Protein AF-A0A530GSD8-F1 (afdb_monomer)

Secondary structure (DSSP, 8-state):
--PPPGGGT---------TTSPP----EEEEE--TTSPTT-EEEEESSSSHHHHHH-TTSHHHHHHHHHHH-STT-SS---EEEEEE--SSPPPP-------TTS-HHHHHT-EEEEEEEETTEEEEEEEEE-TT-SSHHHHHHHHHHHHHSSPPPPPP-------

Solvent-accessible surface area (backbone atoms only — not comparable to full-atom values): 10818 Å² total; per-residue (Å²): 137,88,81,76,61,63,74,82,79,49,80,83,74,79,82,68,74,72,94,79,60,82,74,83,82,76,64,55,74,46,76,36,78,55,77,86,45,52,76,96,43,75,46,78,36,62,69,71,90,44,61,51,25,72,72,69,33,76,90,28,69,66,25,52,51,48,58,55,51,44,60,48,61,89,90,56,95,69,60,46,62,44,45,32,42,30,36,50,76,90,60,93,78,74,92,82,85,83,83,78,89,64,82,91,50,54,72,70,60,49,26,70,44,64,44,71,50,76,47,76,55,95,89,38,63,28,49,16,80,71,46,71,24,68,83,39,88,42,73,68,47,33,52,50,50,53,53,50,42,35,57,71,48,70,65,79,77,90,80,83,90,83,79,84,80,134

Sequence (166 aa):
MTTIPASQLVNVIPNVLNAGGNALVMNGLVLTQNTRVPIGQVLSFPNDGVSVSNFFGPSSEEAEIAAVYFNGFNNSTQKPATILFAQYASASVAAYLQGGKADQLSLAQLQALSGTLSVNVDGYVRTANAIDLSSASSFSAAAALIQTDLNSAPPQAAAVTGAIAP

Mean predicted aligned error: 12.01 Å

Foldseek 3Di:
DDDDPCCVVDDPPPPPPPPPDDPPQDAAEDEDQDVLAPAPDKDKDFLPLPPQCVSQNCPDPSSVVSVVQQVPDPPDPDGHGMYIYHYDDPDDDAFDDDDDDPVVDDLVRLQPDWAKDWDQTPNFIFIQGIQGNVPPPDPVSSVVSVVCSSPVDGGDDDDDDDDDDD

Structure (mmCIF, N/CA/C/O backbone):
data_AF-A0A530GSD8-F1
#
_entry.id   AF-A0A530GSD8-F1
#
loop_
_atom_site.group_PDB
_atom_site.id
_atom_site.type_symbol
_atom_site.label_atom_id
_atom_site.label_alt_id
_atom_site.label_comp_id
_atom_site.label_asym_id
_atom_site.label_entity_id
_atom_site.label_seq_id
_atom_site.pdbx_PDB_ins_code
_atom_site.Cartn_x
_atom_site.Cartn_y
_atom_site.Cartn_z
_atom_site.occupancy
_atom_site.B_iso_or_equiv
_atom_site.auth_seq_id
_atom_site.auth_comp_id
_atom_site.auth_asym_id
_atom_site.auth_atom_id
_atom_site.pdbx_PDB_model_num
ATOM 1 N N . MET A 1 1 ? 47.224 20.261 -48.266 1.00 49.81 1 MET A N 1
ATOM 2 C CA . MET A 1 1 ? 46.703 18.922 -47.924 1.00 49.81 1 MET A CA 1
ATOM 3 C C . MET A 1 1 ? 45.206 18.943 -48.148 1.00 49.81 1 MET A C 1
ATOM 5 O O . MET A 1 1 ? 44.518 19.690 -47.468 1.00 49.81 1 MET A O 1
ATOM 9 N N . THR A 1 2 ? 44.721 18.228 -49.157 1.00 56.38 2 THR A N 1
ATOM 10 C CA . THR A 1 2 ? 43.290 18.083 -49.440 1.00 56.38 2 THR A CA 1
ATOM 11 C C . THR A 1 2 ? 42.708 17.055 -48.476 1.00 56.38 2 THR A C 1
ATOM 13 O O . THR A 1 2 ? 43.067 15.882 -48.519 1.00 56.38 2 THR A O 1
ATOM 16 N N . THR A 1 3 ? 41.858 17.499 -47.555 1.00 59.84 3 THR A N 1
ATOM 17 C CA . THR A 1 3 ? 41.176 16.610 -46.610 1.00 59.84 3 THR A CA 1
ATOM 18 C C . THR A 1 3 ? 40.132 15.794 -47.363 1.00 59.84 3 THR A C 1
ATOM 20 O O . THR A 1 3 ? 39.206 16.358 -47.943 1.00 59.84 3 THR A O 1
ATOM 23 N N . ILE A 1 4 ? 40.282 14.469 -47.363 1.00 75.06 4 ILE A N 1
ATOM 24 C CA . ILE A 1 4 ? 39.253 13.551 -47.856 1.00 75.06 4 ILE A CA 1
ATOM 25 C C . ILE A 1 4 ? 38.132 13.510 -46.804 1.00 75.06 4 ILE A C 1
ATOM 27 O O . ILE A 1 4 ? 38.423 13.233 -45.636 1.00 75.06 4 ILE A O 1
ATOM 31 N N . PRO A 1 5 ? 36.866 13.795 -47.163 1.00 75.19 5 PRO A N 1
ATOM 32 C CA . PRO A 1 5 ? 35.748 13.692 -46.231 1.00 75.19 5 PRO A CA 1
ATOM 33 C C . PRO A 1 5 ? 35.634 12.269 -45.670 1.00 75.19 5 PRO A C 1
ATOM 35 O O . PRO A 1 5 ? 35.620 11.303 -46.430 1.00 75.19 5 PRO A O 1
ATOM 38 N N . ALA A 1 6 ? 35.510 12.123 -44.347 1.00 68.75 6 ALA A N 1
ATOM 39 C CA . ALA A 1 6 ? 35.431 10.816 -43.680 1.00 68.75 6 ALA A CA 1
ATOM 40 C C . ALA A 1 6 ? 34.267 9.933 -44.182 1.00 68.75 6 ALA A C 1
ATOM 42 O O . ALA A 1 6 ? 34.364 8.708 -44.152 1.00 68.75 6 ALA A O 1
ATOM 43 N N . SER A 1 7 ? 33.210 10.545 -44.726 1.00 70.44 7 SER A N 1
ATOM 44 C CA . SER A 1 7 ? 32.087 9.859 -45.377 1.00 70.44 7 SER A CA 1
ATOM 45 C C . SER A 1 7 ? 32.467 9.086 -46.648 1.00 70.44 7 SER A C 1
ATOM 47 O O . SER A 1 7 ? 31.683 8.263 -47.105 1.00 70.44 7 SER A O 1
ATOM 49 N N . GLN A 1 8 ? 33.648 9.337 -47.229 1.00 71.56 8 GLN A N 1
ATOM 50 C CA . GLN A 1 8 ? 34.194 8.559 -48.349 1.00 71.56 8 GLN A CA 1
ATOM 51 C C . GLN A 1 8 ? 35.002 7.333 -47.894 1.00 71.56 8 GLN A C 1
ATOM 53 O O . GLN A 1 8 ? 35.290 6.466 -48.713 1.00 71.56 8 GLN A O 1
ATOM 58 N N . LEU A 1 9 ? 35.377 7.256 -46.612 1.00 69.19 9 LEU A N 1
ATOM 59 C CA . LEU A 1 9 ? 36.201 6.176 -46.054 1.00 69.19 9 LEU A CA 1
ATOM 60 C C . LEU A 1 9 ? 35.395 5.216 -45.176 1.00 69.19 9 LEU A C 1
ATOM 62 O O . LEU A 1 9 ? 35.718 4.034 -45.101 1.00 69.19 9 LEU A O 1
ATOM 66 N N . VAL A 1 10 ? 34.350 5.714 -44.514 1.00 60.66 10 VAL A N 1
ATOM 67 C CA . VAL A 1 10 ? 33.511 4.924 -43.614 1.00 60.66 10 VAL A CA 1
ATOM 68 C C . VAL A 1 10 ? 32.050 5.241 -43.898 1.00 60.66 10 VAL A C 1
ATOM 70 O O . VAL A 1 10 ? 31.583 6.352 -43.651 1.00 60.66 10 VAL A O 1
ATOM 73 N N . ASN A 1 11 ? 31.317 4.243 -44.390 1.00 68.69 11 ASN A N 1
ATOM 74 C CA . ASN A 1 11 ? 29.864 4.289 -44.453 1.00 68.69 11 ASN A CA 1
ATOM 75 C C . ASN A 1 11 ? 29.308 3.589 -43.209 1.00 68.69 11 ASN A C 1
ATOM 77 O O . ASN A 1 11 ? 29.277 2.359 -43.144 1.00 68.69 11 ASN A O 1
ATOM 81 N N . VAL A 1 12 ? 28.891 4.363 -42.207 1.00 66.00 12 VAL A N 1
ATOM 82 C CA . VAL A 1 12 ? 28.065 3.821 -41.126 1.00 66.00 12 VAL A CA 1
ATOM 83 C C . VAL A 1 12 ? 26.684 3.605 -41.727 1.00 66.00 12 VAL A C 1
ATOM 85 O O . VAL A 1 12 ? 25.943 4.562 -41.915 1.00 66.00 12 VAL A O 1
ATOM 88 N N . ILE A 1 13 ? 26.348 2.361 -42.062 1.00 64.06 13 ILE A N 1
ATOM 89 C CA . ILE A 1 13 ? 24.957 1.971 -42.289 1.00 64.06 13 ILE A CA 1
ATOM 90 C C . ILE A 1 13 ? 24.380 1.779 -40.887 1.00 64.06 13 ILE 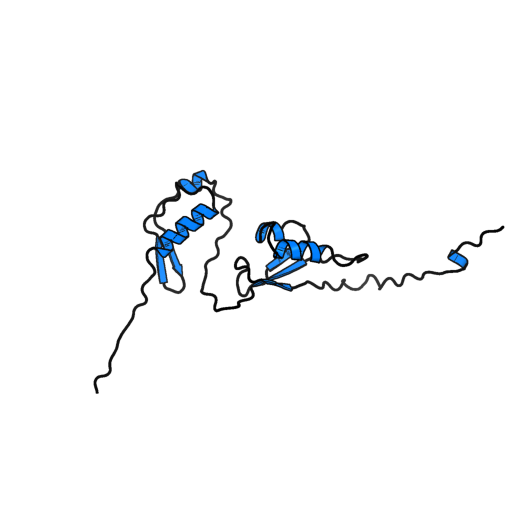A C 1
ATOM 92 O O . ILE A 1 13 ? 24.697 0.766 -40.256 1.00 64.06 13 ILE A O 1
ATOM 96 N N . PRO A 1 14 ? 23.607 2.732 -40.332 1.00 62.66 14 PRO A N 1
ATOM 97 C CA . PRO A 1 14 ? 22.943 2.480 -39.072 1.00 62.66 14 PRO A CA 1
ATOM 98 C C . PRO A 1 14 ? 21.988 1.318 -39.322 1.00 62.66 14 PRO A C 1
ATOM 100 O O . PRO A 1 14 ? 21.038 1.429 -40.095 1.00 62.66 14 PRO A O 1
ATOM 103 N N . ASN A 1 15 ? 22.265 0.183 -38.689 1.00 48.44 15 ASN A N 1
ATOM 104 C CA . ASN A 1 15 ? 21.314 -0.908 -38.623 1.00 48.44 15 ASN A CA 1
ATOM 105 C C . ASN A 1 15 ? 20.213 -0.460 -37.652 1.00 48.44 15 ASN A C 1
ATOM 107 O O . ASN A 1 15 ? 20.190 -0.848 -36.487 1.00 48.44 15 ASN A O 1
ATOM 111 N N . VAL A 1 16 ? 19.355 0.463 -38.092 1.00 57.94 16 VAL A N 1
ATOM 112 C CA . VAL A 1 16 ? 18.093 0.701 -37.408 1.00 57.94 16 VAL A CA 1
ATOM 113 C C . VAL A 1 16 ? 17.257 -0.53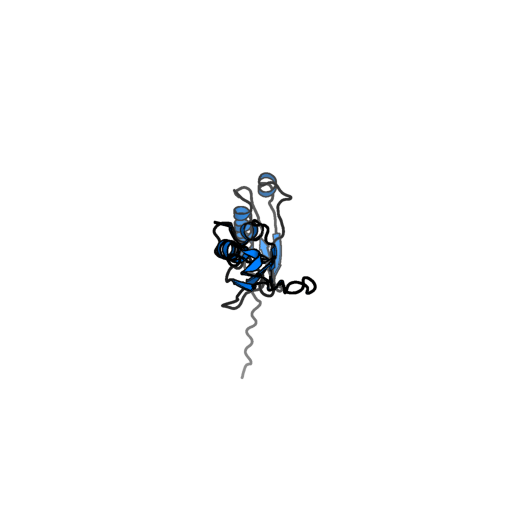6 -37.685 1.00 57.94 16 VAL A C 1
ATOM 115 O O . VAL A 1 16 ? 16.886 -0.816 -38.824 1.00 57.94 16 VAL A O 1
ATOM 118 N N . LEU A 1 17 ? 17.013 -1.327 -36.642 1.00 54.91 17 LEU A N 1
ATOM 119 C CA . LEU A 1 17 ? 15.943 -2.313 -36.677 1.00 54.91 17 LEU A CA 1
ATOM 120 C C . LEU A 1 17 ? 14.698 -1.592 -37.208 1.00 54.91 17 LEU A C 1
ATOM 122 O O . LEU A 1 17 ? 14.372 -0.502 -36.735 1.00 54.91 17 LEU A O 1
ATOM 126 N N . ASN A 1 18 ? 14.072 -2.163 -38.237 1.00 50.94 18 ASN A N 1
ATOM 127 C CA . ASN A 1 18 ? 12.887 -1.613 -38.882 1.00 50.94 18 ASN A CA 1
ATOM 128 C C . ASN A 1 18 ? 11.907 -1.064 -37.828 1.00 50.94 18 ASN A C 1
ATOM 130 O O . ASN A 1 18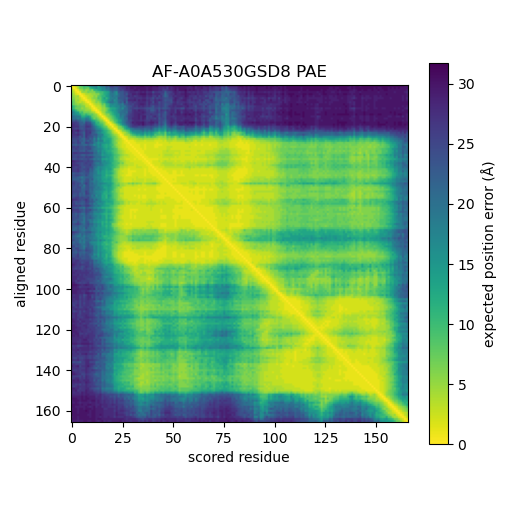 ? 11.480 -1.809 -36.944 1.00 50.94 18 ASN A O 1
ATOM 134 N N . ALA A 1 19 ? 11.536 0.215 -37.933 1.00 52.75 19 ALA A N 1
ATOM 135 C CA . ALA A 1 19 ? 10.619 0.924 -37.032 1.00 52.75 19 ALA A CA 1
ATOM 136 C C . ALA A 1 19 ? 9.148 0.462 -37.174 1.00 52.75 19 ALA A C 1
ATOM 138 O O . ALA A 1 19 ? 8.221 1.261 -37.084 1.00 52.75 19 ALA A O 1
ATOM 139 N N . GLY A 1 20 ? 8.932 -0.824 -37.459 1.00 48.75 20 GLY A N 1
ATOM 140 C CA . GLY A 1 20 ? 7.637 -1.428 -37.768 1.00 48.75 20 GLY A CA 1
ATOM 141 C C . GLY A 1 20 ? 7.299 -2.657 -36.925 1.00 48.75 20 GLY A C 1
ATOM 142 O O . GLY A 1 20 ? 6.348 -3.362 -37.243 1.00 48.75 20 GLY A O 1
ATOM 143 N N . GLY A 1 21 ? 8.063 -2.940 -35.869 1.00 52.81 21 GLY A N 1
ATOM 144 C CA . GLY A 1 21 ? 7.625 -3.836 -34.799 1.00 52.81 21 GLY A CA 1
ATOM 145 C C . GLY A 1 21 ? 7.178 -2.996 -33.612 1.00 52.81 21 GLY A C 1
ATOM 146 O O . GLY A 1 21 ? 7.894 -2.067 -33.239 1.00 52.81 21 GLY A O 1
ATOM 147 N N . ASN A 1 22 ? 6.028 -3.306 -33.002 1.00 54.56 22 ASN A N 1
ATOM 148 C CA . ASN A 1 22 ? 5.756 -2.818 -31.649 1.00 54.56 22 ASN A CA 1
ATOM 149 C C . ASN A 1 22 ? 6.988 -3.148 -30.808 1.00 54.56 22 ASN A C 1
ATOM 151 O O . ASN A 1 22 ? 7.378 -4.317 -30.744 1.00 54.56 22 ASN A O 1
ATOM 155 N N . ALA A 1 23 ? 7.630 -2.128 -30.236 1.00 56.12 23 ALA A N 1
ATOM 156 C CA . ALA A 1 23 ? 8.763 -2.350 -29.355 1.00 56.12 23 ALA A CA 1
ATOM 157 C C . ALA A 1 23 ? 8.333 -3.379 -28.307 1.00 56.12 23 ALA A C 1
ATOM 159 O O . ALA A 1 23 ? 7.256 -3.250 -27.720 1.00 56.12 23 ALA A O 1
ATOM 160 N N . LEU A 1 24 ? 9.122 -4.440 -28.144 1.00 61.50 24 LEU A N 1
ATOM 161 C CA . LEU A 1 24 ? 8.825 -5.460 -27.153 1.00 61.50 24 LEU A CA 1
ATOM 162 C C . LEU A 1 24 ? 8.850 -4.786 -25.779 1.00 61.50 24 LEU A C 1
ATOM 164 O O . LEU A 1 24 ? 9.917 -4.452 -25.267 1.00 61.50 24 LEU A O 1
ATOM 168 N N . VAL A 1 25 ? 7.671 -4.553 -25.202 1.00 66.81 25 VAL A N 1
ATOM 169 C CA . VAL A 1 25 ? 7.549 -3.981 -23.863 1.00 66.81 25 VAL A CA 1
ATOM 170 C C . VAL A 1 25 ? 7.825 -5.099 -22.870 1.00 66.81 25 VAL A C 1
ATOM 172 O O . VAL A 1 25 ? 6.950 -5.898 -22.540 1.00 66.81 25 VAL A O 1
ATOM 175 N N . MET A 1 26 ? 9.075 -5.186 -22.431 1.00 71.31 26 MET A N 1
ATOM 176 C CA . MET A 1 26 ? 9.478 -6.100 -21.373 1.00 71.31 26 MET A CA 1
ATOM 177 C C . MET A 1 26 ? 9.329 -5.384 -20.031 1.00 71.31 26 MET A C 1
ATOM 179 O O . MET A 1 26 ? 10.151 -4.544 -19.673 1.00 71.31 26 MET A O 1
ATOM 183 N N . ASN A 1 27 ? 8.255 -5.705 -19.310 1.00 85.81 27 ASN A N 1
ATOM 184 C CA . ASN A 1 27 ? 8.013 -5.175 -17.973 1.00 85.81 27 ASN A CA 1
ATOM 185 C C . ASN A 1 27 ? 8.646 -6.089 -16.919 1.00 85.81 27 ASN A C 1
ATOM 187 O O . ASN A 1 27 ? 8.413 -7.297 -16.911 1.00 85.81 27 ASN A O 1
ATOM 191 N N . GLY A 1 28 ? 9.422 -5.505 -16.012 1.00 90.88 28 GLY A N 1
ATOM 192 C CA . GLY A 1 28 ? 9.919 -6.166 -14.816 1.00 90.88 28 GLY A CA 1
ATOM 193 C C . GLY A 1 28 ? 8.792 -6.383 -13.812 1.00 90.88 28 GLY A C 1
ATOM 194 O O . GLY A 1 28 ? 8.012 -5.468 -13.544 1.00 90.88 28 GLY A O 1
ATOM 195 N N . LEU A 1 29 ? 8.733 -7.592 -13.256 1.00 94.75 29 LEU A N 1
ATOM 196 C CA . LEU A 1 29 ? 7.915 -7.932 -12.097 1.00 94.75 29 LEU A CA 1
ATOM 197 C C . LEU A 1 29 ? 8.826 -8.096 -10.885 1.00 94.75 29 LEU A C 1
ATOM 199 O O . LEU A 1 29 ? 9.706 -8.956 -10.879 1.00 94.75 29 LEU A O 1
ATOM 203 N N . VAL A 1 30 ? 8.591 -7.284 -9.863 1.00 96.31 30 VAL A N 1
ATOM 204 C CA . VAL A 1 30 ? 9.301 -7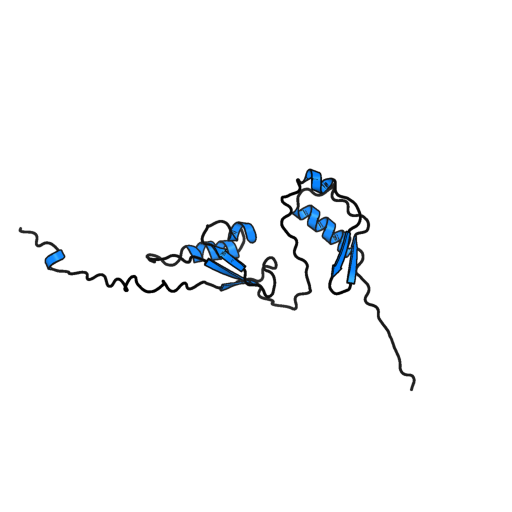.333 -8.589 1.00 96.31 30 VAL A CA 1
ATOM 205 C C . VAL A 1 30 ? 8.422 -8.038 -7.565 1.00 96.31 30 VAL A C 1
ATOM 207 O O . VAL A 1 30 ? 7.263 -7.676 -7.350 1.00 96.31 30 VAL A O 1
ATOM 210 N N . LEU A 1 31 ? 8.988 -9.056 -6.925 1.00 96.00 31 LEU A N 1
ATOM 211 C CA . LEU A 1 31 ? 8.375 -9.716 -5.782 1.00 96.00 31 LEU A CA 1
ATOM 212 C C . LEU A 1 31 ? 8.815 -8.994 -4.510 1.00 96.00 31 LEU A C 1
ATOM 214 O O . LEU A 1 31 ? 10.009 -8.902 -4.244 1.00 96.00 31 LEU A O 1
ATOM 218 N N . THR A 1 32 ? 7.858 -8.488 -3.736 1.00 95.25 32 THR A N 1
ATOM 219 C CA . THR A 1 32 ? 8.128 -7.762 -2.488 1.00 95.25 32 THR A CA 1
ATOM 220 C C . THR A 1 32 ? 7.468 -8.434 -1.288 1.00 95.25 32 THR A C 1
ATOM 222 O O . THR A 1 32 ? 6.386 -9.002 -1.394 1.00 95.25 32 THR A O 1
ATOM 225 N N . GLN A 1 33 ? 8.098 -8.345 -0.117 1.00 92.62 33 GLN A N 1
ATOM 226 C CA . GLN A 1 33 ? 7.491 -8.743 1.158 1.00 92.62 33 GLN A CA 1
ATOM 227 C C . GLN A 1 33 ? 6.616 -7.634 1.775 1.00 92.62 33 GLN A C 1
ATOM 229 O O . GLN A 1 33 ? 6.013 -7.833 2.829 1.00 92.62 33 GLN A O 1
ATOM 234 N N . ASN A 1 34 ? 6.521 -6.467 1.133 1.00 90.94 34 ASN A N 1
ATOM 235 C CA . ASN A 1 34 ? 5.728 -5.342 1.604 1.00 90.94 34 ASN A CA 1
ATOM 236 C C . ASN A 1 34 ? 4.227 -5.647 1.521 1.00 90.94 34 ASN A C 1
ATOM 238 O O . ASN A 1 34 ? 3.655 -5.808 0.442 1.00 90.94 34 ASN A O 1
ATOM 242 N N . THR A 1 35 ? 3.576 -5.676 2.684 1.00 88.44 35 THR A N 1
ATOM 243 C CA . THR A 1 35 ? 2.155 -6.019 2.843 1.00 88.44 35 THR A CA 1
ATOM 244 C C . THR A 1 35 ? 1.193 -4.949 2.332 1.00 88.44 35 THR A C 1
ATOM 246 O O . THR A 1 35 ? -0.016 -5.169 2.327 1.00 88.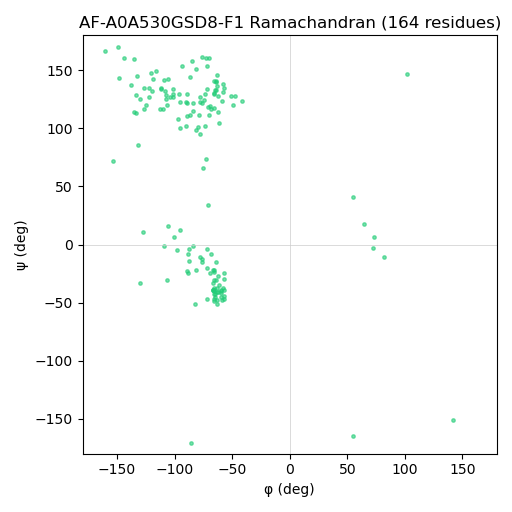44 35 THR A O 1
ATOM 249 N N . ARG A 1 36 ? 1.694 -3.790 1.877 1.00 88.38 36 ARG A N 1
ATOM 250 C CA . ARG A 1 36 ? 0.876 -2.812 1.144 1.00 88.38 36 ARG A CA 1
ATOM 251 C C . ARG A 1 36 ? 0.415 -3.352 -0.203 1.00 88.38 36 ARG A C 1
ATOM 253 O O . ARG A 1 36 ? -0.656 -2.958 -0.662 1.00 88.38 36 ARG A O 1
ATOM 260 N N . VAL A 1 37 ? 1.208 -4.226 -0.831 1.00 92.62 37 VAL A N 1
ATOM 261 C CA . VAL A 1 37 ? 0.797 -4.933 -2.046 1.00 92.62 37 VAL A CA 1
ATOM 262 C C . VAL A 1 37 ? -0.177 -6.040 -1.643 1.00 92.62 37 VAL A C 1
ATOM 264 O O . VAL A 1 37 ? 0.202 -6.893 -0.844 1.00 92.62 37 VAL A O 1
ATOM 267 N N . PRO A 1 38 ? -1.412 -6.050 -2.168 1.00 89.88 38 PRO A N 1
ATOM 268 C CA . PRO A 1 38 ? -2.387 -7.089 -1.860 1.00 89.88 38 PRO A CA 1
ATOM 269 C C . PRO A 1 38 ? -1.911 -8.464 -2.346 1.00 89.88 38 PRO A C 1
ATOM 271 O O . PRO A 1 38 ? -1.438 -8.596 -3.481 1.00 89.88 38 PRO A O 1
ATOM 274 N N . ILE A 1 39 ? -2.079 -9.504 -1.526 1.00 91.31 39 ILE A N 1
ATOM 275 C CA . ILE A 1 39 ? -1.746 -10.869 -1.943 1.00 91.31 39 ILE A CA 1
ATOM 276 C C . ILE A 1 39 ? -2.644 -11.300 -3.110 1.00 91.31 39 ILE A C 1
ATOM 278 O O . ILE A 1 39 ? -3.834 -10.987 -3.155 1.00 91.31 39 ILE A O 1
ATOM 282 N N . GLY A 1 40 ? -2.071 -12.013 -4.081 1.00 89.38 40 GLY A N 1
ATOM 283 C CA . GLY A 1 40 ? -2.809 -12.476 -5.262 1.00 89.38 40 GLY A CA 1
ATOM 284 C C . GLY A 1 40 ? -3.145 -11.380 -6.281 1.00 89.38 40 GLY A C 1
ATOM 285 O O . GLY A 1 40 ? -3.831 -11.664 -7.260 1.00 89.38 40 GLY A O 1
ATOM 286 N N . GLN A 1 41 ? -2.650 -10.152 -6.093 1.00 91.31 41 GLN A N 1
ATOM 287 C CA . GLN A 1 41 ? -2.739 -9.083 -7.085 1.00 91.31 41 GLN A CA 1
ATOM 288 C C . GLN A 1 41 ? -1.354 -8.660 -7.570 1.00 91.31 41 GLN A C 1
ATOM 290 O O . GLN A 1 41 ? -0.366 -8.706 -6.837 1.00 91.31 41 GLN A O 1
ATOM 295 N N . VAL A 1 42 ? -1.302 -8.224 -8.828 1.00 96.00 42 VAL A N 1
ATOM 296 C CA . VAL A 1 42 ? -0.127 -7.585 -9.419 1.00 96.00 42 VAL A CA 1
ATOM 297 C C . VAL A 1 42 ? -0.464 -6.118 -9.633 1.00 96.00 42 VAL A C 1
ATOM 299 O O . VAL A 1 42 ? -1.373 -5.789 -10.395 1.00 96.00 42 VAL A O 1
ATOM 302 N N . LEU A 1 43 ? 0.258 -5.236 -8.950 1.00 96.12 43 LEU A N 1
ATOM 303 C CA . LEU A 1 43 ? 0.133 -3.794 -9.118 1.00 96.12 43 LEU A CA 1
ATOM 304 C C . LEU A 1 43 ? 1.040 -3.322 -10.248 1.00 96.12 43 LEU A C 1
ATOM 306 O O . LEU A 1 43 ? 2.142 -3.834 -10.422 1.00 96.12 43 LEU A O 1
ATOM 310 N N . SER A 1 44 ? 0.578 -2.328 -10.998 1.00 96.62 44 SER A N 1
ATOM 311 C CA . SER A 1 44 ? 1.285 -1.764 -12.145 1.00 96.62 44 SER A CA 1
ATOM 312 C C . SER A 1 44 ? 1.500 -0.276 -11.933 1.00 96.62 44 SER A C 1
ATOM 314 O O . SER A 1 44 ? 0.538 0.453 -11.695 1.00 96.62 44 SER A O 1
ATOM 316 N N . PHE A 1 45 ? 2.744 0.177 -12.064 1.00 96.88 45 PHE A N 1
ATOM 317 C CA . PHE A 1 45 ? 3.110 1.577 -11.879 1.00 96.88 45 PHE A CA 1
ATOM 318 C C . PHE A 1 45 ? 3.784 2.140 -13.133 1.00 96.88 45 PHE A C 1
ATOM 320 O O . PHE A 1 45 ? 4.659 1.477 -13.700 1.00 96.88 45 PHE A O 1
ATOM 327 N N . PRO A 1 46 ? 3.397 3.349 -13.577 1.00 95.94 46 PRO A N 1
ATOM 328 C CA . PRO A 1 46 ? 4.006 3.995 -14.731 1.00 95.94 46 PRO A CA 1
ATOM 329 C C . PRO A 1 46 ? 5.385 4.577 -14.396 1.00 95.94 46 PRO A C 1
ATOM 331 O O . PRO A 1 46 ? 5.705 4.846 -13.238 1.00 95.94 46 PRO A O 1
ATOM 334 N N . ASN A 1 47 ? 6.181 4.830 -15.435 1.00 93.06 47 ASN A N 1
ATOM 335 C CA . ASN A 1 47 ? 7.425 5.596 -15.342 1.00 93.06 47 ASN A CA 1
ATOM 336 C C . ASN A 1 47 ? 7.149 7.108 -15.208 1.00 93.06 47 ASN A C 1
ATOM 338 O O . ASN A 1 47 ? 7.416 7.883 -16.124 1.00 93.06 47 ASN A O 1
ATOM 342 N N . ASP A 1 48 ? 6.544 7.520 -14.095 1.00 94.56 48 ASP A N 1
ATOM 343 C CA . ASP A 1 48 ? 6.202 8.922 -13.804 1.00 94.56 48 ASP A CA 1
ATOM 344 C C . ASP A 1 48 ? 7.057 9.547 -12.688 1.00 94.56 48 ASP A C 1
ATOM 346 O O . ASP A 1 48 ? 6.887 10.716 -12.345 1.00 94.56 48 ASP A O 1
ATOM 350 N N . GLY A 1 49 ? 7.965 8.762 -12.101 1.00 90.81 49 GLY A N 1
ATOM 351 C CA . GLY A 1 49 ? 8.863 9.177 -11.022 1.00 90.81 49 GLY A CA 1
ATOM 352 C C . GLY A 1 49 ? 8.204 9.379 -9.653 1.00 90.81 49 GLY A C 1
ATOM 353 O O . GLY A 1 49 ? 8.913 9.651 -8.688 1.00 90.81 49 GLY A O 1
ATOM 354 N N . VAL A 1 50 ? 6.880 9.234 -9.530 1.00 95.56 50 VAL A N 1
ATOM 355 C CA . VAL A 1 50 ? 6.149 9.587 -8.299 1.00 95.56 50 VAL A CA 1
ATOM 356 C C . VAL A 1 50 ? 5.220 8.488 -7.803 1.00 95.56 50 VAL A C 1
ATOM 358 O O . VAL A 1 50 ? 5.078 8.332 -6.593 1.00 95.56 50 VAL A O 1
ATOM 361 N N . SER A 1 51 ? 4.611 7.687 -8.679 1.00 96.12 51 SER A N 1
ATOM 362 C CA . SER A 1 51 ? 3.551 6.753 -8.282 1.00 96.12 51 SER A CA 1
ATOM 363 C C . SER A 1 51 ? 4.042 5.631 -7.365 1.00 96.12 51 SER A C 1
ATOM 365 O O . SER A 1 51 ? 3.366 5.305 -6.390 1.00 96.12 51 SER A O 1
ATOM 367 N N . VAL A 1 52 ? 5.236 5.082 -7.615 1.00 96.19 52 VAL A N 1
ATOM 368 C CA . VAL A 1 52 ? 5.840 4.058 -6.739 1.00 96.19 52 VAL A CA 1
ATOM 369 C C . VAL A 1 52 ? 6.162 4.654 -5.364 1.00 96.19 52 VAL A C 1
ATOM 371 O O . VAL A 1 52 ? 5.754 4.113 -4.339 1.00 96.19 52 VAL A O 1
ATOM 374 N N . SER A 1 53 ? 6.817 5.818 -5.344 1.00 95.31 53 SER A N 1
ATOM 375 C CA . SER A 1 53 ? 7.170 6.544 -4.117 1.00 95.31 53 SER A CA 1
ATOM 376 C C . SER A 1 53 ? 5.936 6.928 -3.291 1.00 95.31 53 SER A C 1
ATOM 378 O O . SER A 1 53 ? 5.922 6.759 -2.076 1.00 95.31 53 SER A O 1
ATOM 380 N N . ASN A 1 54 ? 4.851 7.359 -3.937 1.00 93.56 54 ASN A N 1
ATOM 381 C CA . ASN A 1 54 ? 3.598 7.697 -3.260 1.00 93.56 54 ASN A CA 1
ATOM 382 C C . ASN A 1 54 ? 2.917 6.474 -2.625 1.00 93.56 54 ASN A C 1
ATOM 384 O O . ASN A 1 54 ? 2.262 6.604 -1.591 1.00 93.56 54 ASN A O 1
ATOM 388 N N . PHE A 1 55 ? 3.045 5.292 -3.234 1.00 93.12 55 PHE A N 1
ATOM 389 C CA . PHE A 1 55 ? 2.411 4.069 -2.740 1.00 93.12 55 PHE A CA 1
ATOM 390 C C . PHE A 1 55 ? 3.212 3.398 -1.614 1.00 93.12 55 PHE A C 1
ATOM 392 O O . PHE A 1 55 ? 2.663 3.089 -0.548 1.00 93.12 55 PHE A O 1
ATOM 399 N N . PHE A 1 56 ? 4.508 3.181 -1.849 1.00 94.19 56 PHE A N 1
ATOM 400 C CA . PHE A 1 56 ? 5.402 2.466 -0.933 1.00 94.19 56 PHE A CA 1
ATOM 401 C C . PHE A 1 56 ? 6.069 3.384 0.101 1.00 94.19 56 PHE A C 1
ATOM 403 O O . PHE A 1 56 ? 6.433 2.932 1.185 1.00 94.19 56 PHE A O 1
ATOM 410 N N . GLY A 1 57 ? 6.169 4.679 -0.199 1.00 93.25 57 GLY A N 1
ATOM 411 C CA . GLY A 1 57 ? 6.945 5.669 0.541 1.00 93.25 57 GLY A CA 1
ATOM 412 C C . GLY A 1 57 ? 8.276 5.980 -0.162 1.00 93.25 57 GLY A C 1
ATOM 413 O O . GLY A 1 57 ? 8.879 5.085 -0.758 1.00 93.25 57 GLY A O 1
ATOM 414 N N . PRO A 1 58 ? 8.784 7.223 -0.080 1.00 92.62 58 PRO A N 1
ATOM 415 C CA . PRO A 1 58 ? 10.004 7.634 -0.783 1.00 92.62 58 PRO A CA 1
ATOM 416 C C . PRO A 1 58 ? 11.277 6.934 -0.294 1.00 92.62 58 PRO A C 1
ATOM 418 O O . PRO A 1 58 ? 12.241 6.846 -1.041 1.00 92.62 58 PRO A O 1
ATOM 421 N N . SER A 1 59 ? 11.290 6.438 0.945 1.00 94.25 59 SER A N 1
ATOM 422 C CA . SER A 1 59 ? 12.421 5.717 1.543 1.00 94.25 59 SER A CA 1
ATOM 423 C C . SER A 1 59 ? 12.300 4.193 1.429 1.00 94.25 59 SER A C 1
ATOM 425 O O . SER A 1 59 ? 12.974 3.476 2.164 1.00 94.25 59 SER A O 1
ATOM 427 N N . SER A 1 60 ? 11.370 3.695 0.613 1.00 95.56 60 SER A N 1
ATOM 428 C CA . SER A 1 60 ? 11.151 2.258 0.431 1.00 95.56 60 SER A CA 1
ATOM 429 C C . SER A 1 60 ? 12.154 1.651 -0.549 1.00 95.56 60 SER A C 1
ATOM 431 O O . SER A 1 60 ? 12.601 2.317 -1.486 1.00 95.56 60 SER A O 1
ATOM 433 N N . GLU A 1 61 ? 12.465 0.368 -0.366 1.00 96.06 61 GLU A N 1
ATOM 434 C CA . GLU A 1 61 ? 13.301 -0.389 -1.304 1.00 96.06 61 GLU A CA 1
ATOM 435 C C . GLU A 1 61 ? 12.638 -0.455 -2.690 1.00 96.06 61 GLU A C 1
ATOM 437 O O . GLU A 1 61 ? 13.304 -0.337 -3.714 1.00 96.06 61 GLU A O 1
ATOM 442 N N . GLU A 1 62 ? 11.307 -0.540 -2.752 1.00 97.00 62 GLU A N 1
ATOM 443 C CA . GLU A 1 62 ? 10.561 -0.527 -4.011 1.00 97.00 62 GLU A CA 1
ATOM 444 C C . GLU A 1 62 ? 10.718 0.788 -4.779 1.00 97.00 62 GLU A C 1
ATOM 446 O O . GLU A 1 62 ? 10.809 0.769 -6.010 1.00 97.00 62 GLU A O 1
ATOM 451 N N . ALA A 1 63 ? 10.774 1.926 -4.077 1.00 96.44 63 ALA A N 1
ATOM 452 C CA . ALA A 1 63 ? 11.042 3.219 -4.698 1.00 96.44 63 ALA A CA 1
ATOM 453 C C . ALA A 1 63 ? 12.473 3.294 -5.258 1.00 96.44 63 ALA A C 1
ATOM 455 O O . ALA A 1 63 ? 12.660 3.806 -6.364 1.00 96.44 63 ALA A O 1
ATOM 456 N N . GLU A 1 64 ? 13.463 2.739 -4.552 1.00 96.00 64 GLU A N 1
ATOM 457 C CA . GLU A 1 64 ? 14.849 2.654 -5.031 1.00 96.00 64 GLU A CA 1
ATOM 458 C C . GLU A 1 64 ? 14.972 1.735 -6.257 1.00 96.00 64 GLU A C 1
ATOM 460 O O . GLU A 1 64 ? 15.533 2.131 -7.284 1.00 96.00 64 GLU A O 1
ATOM 465 N N . ILE A 1 65 ? 14.367 0.544 -6.200 1.00 95.69 65 ILE A N 1
ATOM 466 C CA . ILE A 1 65 ? 14.320 -0.402 -7.322 1.00 95.69 65 ILE A CA 1
ATOM 467 C C . ILE A 1 65 ? 13.676 0.255 -8.542 1.00 95.69 65 ILE A C 1
ATOM 469 O O . ILE A 1 65 ? 14.222 0.171 -9.643 1.00 95.69 65 ILE A O 1
ATOM 473 N N . ALA A 1 66 ? 12.537 0.930 -8.370 1.00 95.94 66 ALA A N 1
ATOM 474 C CA . ALA A 1 66 ? 11.859 1.608 -9.467 1.00 95.94 66 ALA A CA 1
ATOM 475 C C . ALA A 1 66 ? 12.713 2.733 -10.066 1.00 95.94 66 ALA A C 1
ATOM 477 O O . ALA A 1 66 ? 12.777 2.852 -11.290 1.00 95.94 66 ALA A O 1
ATOM 478 N N . ALA A 1 67 ? 13.409 3.517 -9.235 1.00 94.25 67 ALA A N 1
ATOM 479 C CA . ALA A 1 67 ? 14.300 4.576 -9.703 1.00 94.25 67 ALA A CA 1
ATOM 480 C C . ALA A 1 67 ? 15.431 4.027 -10.591 1.00 94.25 67 ALA A C 1
ATOM 482 O O . ALA A 1 67 ? 15.739 4.603 -11.636 1.00 94.25 67 ALA A O 1
ATOM 483 N N . VAL A 1 68 ? 16.024 2.888 -10.226 1.00 94.12 68 VAL A N 1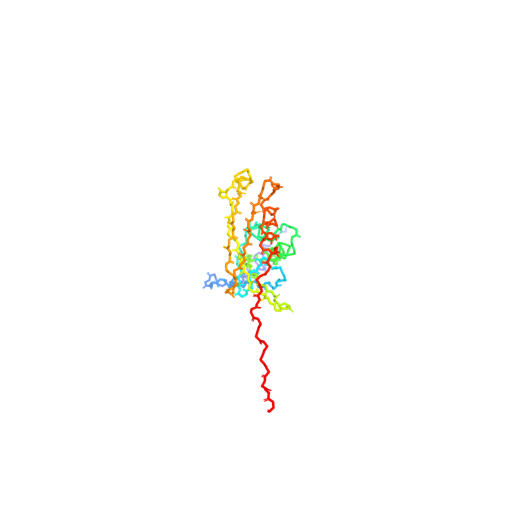
ATOM 484 C CA . VAL A 1 68 ? 17.050 2.227 -11.049 1.00 94.12 68 VAL A CA 1
ATOM 485 C C . VAL A 1 68 ? 16.436 1.598 -12.301 1.00 94.12 68 VAL A C 1
ATOM 487 O O . VAL A 1 68 ? 16.935 1.800 -13.408 1.00 94.12 68 VAL A O 1
ATOM 490 N N . TYR A 1 69 ? 15.333 0.866 -12.151 1.00 93.81 69 TYR A N 1
ATOM 491 C CA . TYR A 1 69 ? 14.672 0.157 -13.243 1.00 93.81 69 TYR A CA 1
ATOM 492 C C . TYR A 1 69 ? 14.234 1.109 -14.363 1.00 93.81 69 TYR A C 1
ATOM 494 O O . TYR A 1 69 ? 14.545 0.879 -15.532 1.00 93.81 69 TYR A O 1
ATOM 502 N N . PHE A 1 70 ? 13.580 2.219 -14.018 1.00 93.69 70 PHE A N 1
ATOM 503 C CA . PHE A 1 70 ? 13.097 3.190 -14.997 1.00 93.69 70 PHE A CA 1
ATOM 504 C C . PHE A 1 70 ? 14.211 3.969 -15.697 1.00 93.69 70 PHE A C 1
ATOM 506 O O . PHE A 1 70 ? 14.029 4.398 -16.841 1.00 93.69 70 PHE A O 1
ATOM 513 N N . ASN A 1 71 ? 15.385 4.087 -15.071 1.00 91.50 71 ASN A N 1
ATOM 514 C CA . ASN A 1 71 ? 16.567 4.624 -15.736 1.00 91.50 71 ASN A CA 1
ATOM 515 C C . ASN A 1 71 ? 17.063 3.714 -16.866 1.00 91.50 71 ASN A C 1
ATOM 517 O O . ASN A 1 71 ? 17.710 4.215 -17.785 1.00 91.50 71 ASN A O 1
ATOM 521 N N . GLY A 1 72 ? 16.734 2.418 -16.862 1.00 86.38 72 GLY A N 1
ATOM 522 C CA . GLY A 1 72 ? 17.172 1.460 -17.877 1.00 86.38 72 GLY A CA 1
ATOM 523 C C . GLY A 1 72 ? 18.698 1.413 -18.044 1.00 86.38 72 GLY A C 1
ATOM 524 O O . GLY A 1 72 ? 19.457 1.928 -17.226 1.00 86.38 72 GLY A O 1
ATOM 525 N N . PHE A 1 73 ? 19.174 0.810 -19.134 1.00 84.19 73 PHE A N 1
ATOM 526 C CA . PHE A 1 73 ? 20.607 0.792 -19.445 1.00 84.19 73 PHE A CA 1
ATOM 527 C C . PHE A 1 73 ? 21.052 2.064 -20.186 1.00 84.19 73 PHE A C 1
ATOM 529 O O . PHE A 1 73 ? 20.254 2.776 -20.810 1.00 84.19 73 PHE A O 1
ATOM 536 N N . ASN A 1 74 ? 22.350 2.366 -20.116 1.00 86.62 74 ASN A N 1
ATOM 537 C CA . ASN A 1 74 ? 22.919 3.528 -20.795 1.00 86.62 74 ASN A CA 1
ATOM 538 C C . ASN A 1 74 ? 22.832 3.369 -22.324 1.00 86.62 74 ASN A C 1
ATOM 540 O O . ASN A 1 74 ? 23.077 2.286 -22.846 1.00 86.62 74 ASN A O 1
ATOM 544 N N . ASN A 1 75 ? 22.522 4.449 -23.044 1.00 83.88 75 ASN A N 1
ATOM 545 C CA . ASN A 1 75 ? 22.286 4.462 -24.498 1.00 83.88 75 ASN A CA 1
ATOM 546 C C . ASN A 1 75 ? 21.066 3.650 -24.984 1.00 83.88 75 ASN A C 1
ATOM 548 O O . ASN A 1 75 ? 20.953 3.360 -26.175 1.00 83.88 75 ASN A O 1
ATOM 552 N N . SER A 1 76 ? 20.126 3.297 -24.101 1.00 79.25 76 SER A N 1
ATOM 553 C CA . SER A 1 76 ? 18.863 2.671 -24.508 1.00 79.25 76 SER A CA 1
ATOM 554 C C . SER A 1 76 ? 18.002 3.633 -25.338 1.00 79.25 76 SER A C 1
ATOM 556 O O . SER A 1 76 ? 17.719 4.746 -24.889 1.00 79.25 76 SER A O 1
ATOM 558 N N . THR A 1 77 ? 17.497 3.186 -26.487 1.00 81.00 77 THR A N 1
ATOM 559 C CA . THR A 1 77 ? 16.575 3.971 -27.334 1.00 81.00 77 THR A CA 1
ATOM 560 C C . THR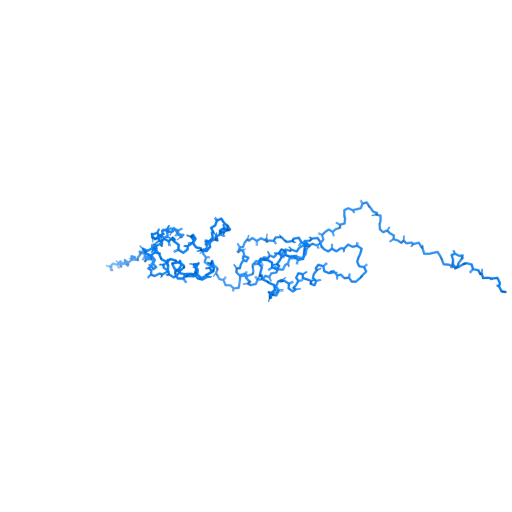 A 1 77 ? 15.168 4.096 -26.733 1.00 81.00 77 THR A C 1
ATOM 562 O O . THR A 1 77 ? 14.429 5.011 -27.081 1.00 81.00 77 THR A O 1
ATOM 565 N N . GLN A 1 78 ? 14.797 3.203 -25.809 1.00 82.62 78 GLN A N 1
ATOM 566 C CA . GLN A 1 78 ? 13.526 3.221 -25.086 1.00 82.62 78 GLN A CA 1
ATOM 567 C C . GLN A 1 78 ? 13.763 2.886 -23.609 1.00 82.62 78 GLN A C 1
ATOM 569 O O . GLN A 1 78 ? 14.539 1.984 -23.292 1.00 82.62 78 GLN A O 1
ATOM 574 N N . LYS A 1 79 ? 13.102 3.624 -22.712 1.00 87.38 79 LYS A N 1
ATOM 575 C CA . LYS A 1 79 ? 13.087 3.349 -21.269 1.00 87.38 79 LYS A CA 1
ATOM 576 C C . LYS A 1 79 ? 11.869 2.496 -20.905 1.00 87.38 79 LYS A C 1
ATOM 578 O O . LYS A 1 79 ? 10.860 2.584 -21.609 1.00 87.38 79 LYS A O 1
ATOM 583 N N . PRO A 1 80 ? 11.925 1.698 -19.823 1.00 89.94 80 PRO A N 1
ATOM 584 C CA . PRO A 1 80 ? 10.761 0.942 -19.379 1.00 89.94 80 PRO A CA 1
ATOM 585 C C . PRO A 1 80 ? 9.575 1.866 -19.097 1.00 89.94 80 PRO A C 1
ATOM 587 O O . PRO A 1 80 ? 9.732 2.906 -18.459 1.00 89.94 80 PRO A O 1
ATOM 590 N N . ALA A 1 81 ? 8.392 1.493 -19.580 1.00 91.00 81 ALA A N 1
ATOM 591 C CA . ALA A 1 81 ? 7.173 2.283 -19.397 1.00 91.00 81 ALA A CA 1
ATOM 592 C C . ALA A 1 81 ? 6.436 1.925 -18.100 1.00 91.00 81 ALA A C 1
ATOM 594 O O . ALA A 1 81 ? 5.666 2.726 -17.568 1.00 91.00 81 ALA A O 1
ATOM 595 N N . THR A 1 82 ? 6.644 0.706 -17.603 1.00 94.38 82 THR A N 1
ATOM 596 C CA . THR A 1 82 ? 5.902 0.155 -16.473 1.00 94.38 82 THR A CA 1
ATOM 597 C C . THR A 1 82 ? 6.775 -0.795 -15.666 1.00 94.38 82 THR A C 1
ATOM 599 O O . THR A 1 82 ? 7.586 -1.539 -16.225 1.00 94.38 82 THR A O 1
ATOM 602 N N . ILE A 1 83 ? 6.586 -0.771 -14.350 1.00 95.88 83 ILE A N 1
ATOM 603 C CA . ILE A 1 83 ? 7.087 -1.779 -13.416 1.00 95.88 83 ILE A CA 1
ATOM 604 C C . ILE A 1 83 ? 5.897 -2.436 -12.715 1.00 95.88 83 ILE A C 1
ATOM 606 O O . ILE A 1 83 ? 4.898 -1.775 -12.415 1.00 95.88 83 ILE A O 1
ATOM 610 N N . LEU A 1 84 ? 5.995 -3.741 -12.482 1.00 97.38 84 LEU A N 1
ATOM 611 C CA . LEU A 1 84 ? 4.973 -4.526 -11.807 1.00 97.38 84 LEU A CA 1
ATOM 612 C C . LEU A 1 84 ? 5.468 -4.941 -10.419 1.00 97.38 84 LEU A C 1
ATOM 614 O O . LEU A 1 84 ? 6.632 -5.306 -10.268 1.00 97.38 84 LEU A O 1
ATOM 618 N N . PHE A 1 85 ? 4.583 -4.942 -9.425 1.00 97.81 85 PHE A N 1
ATOM 619 C CA . PHE A 1 85 ? 4.869 -5.439 -8.079 1.00 97.81 85 PHE A CA 1
ATOM 620 C C . PHE A 1 85 ? 3.832 -6.474 -7.656 1.00 97.81 85 PHE A C 1
ATOM 622 O O . PHE A 1 85 ? 2.632 -6.251 -7.810 1.00 97.81 85 PHE A O 1
ATOM 629 N N . ALA A 1 86 ? 4.289 -7.584 -7.082 1.00 96.81 86 ALA A N 1
ATOM 630 C CA . ALA A 1 86 ? 3.429 -8.587 -6.464 1.00 96.81 86 ALA A CA 1
ATOM 631 C C . ALA A 1 86 ? 3.965 -8.968 -5.085 1.00 96.81 86 ALA A C 1
ATOM 633 O O . ALA A 1 86 ? 5.179 -9.020 -4.869 1.00 96.81 86 ALA A O 1
ATOM 634 N N . GLN A 1 87 ? 3.058 -9.240 -4.149 1.00 94.88 87 GLN A N 1
ATOM 635 C CA . GLN A 1 87 ? 3.455 -9.655 -2.813 1.00 94.88 87 GLN A CA 1
ATOM 636 C C . GLN A 1 87 ? 3.966 -11.101 -2.830 1.00 94.88 87 GLN A C 1
ATOM 638 O O . GLN A 1 87 ? 3.292 -12.009 -3.317 1.00 94.88 87 GLN A O 1
ATOM 643 N N . TYR A 1 88 ? 5.141 -11.324 -2.251 1.00 93.94 88 TYR A N 1
ATOM 644 C CA . TYR A 1 88 ? 5.674 -12.644 -1.955 1.00 93.94 88 TYR A CA 1
ATOM 645 C C . TYR A 1 88 ? 5.216 -13.096 -0.564 1.00 93.94 88 TYR A C 1
ATOM 647 O O . TYR A 1 88 ? 5.652 -12.552 0.452 1.00 93.94 88 TYR A O 1
ATOM 655 N N . ALA A 1 89 ? 4.339 -14.100 -0.511 1.00 89.06 89 ALA A N 1
ATOM 656 C CA . ALA A 1 89 ? 3.908 -14.712 0.742 1.00 89.06 89 ALA A CA 1
ATOM 657 C C . ALA A 1 89 ? 4.939 -15.740 1.228 1.00 89.06 89 ALA A C 1
ATOM 659 O O . ALA A 1 89 ? 4.944 -16.888 0.790 1.00 89.06 89 ALA A O 1
ATOM 660 N N . SER A 1 90 ? 5.796 -15.337 2.167 1.00 89.69 90 SER A N 1
ATOM 661 C CA . SER A 1 90 ? 6.718 -16.246 2.865 1.00 89.69 90 SER A CA 1
ATOM 662 C C . SER A 1 90 ? 6.036 -17.109 3.940 1.00 89.69 90 SER A C 1
ATOM 664 O O . SER A 1 90 ? 6.630 -18.072 4.420 1.00 89.69 90 SER A O 1
ATOM 666 N N . ALA A 1 91 ? 4.790 -16.787 4.305 1.00 88.62 91 ALA A N 1
ATOM 667 C CA . ALA A 1 91 ? 3.954 -17.509 5.263 1.00 88.62 91 ALA A CA 1
ATOM 668 C C . ALA A 1 91 ? 2.464 -17.382 4.894 1.00 88.62 91 ALA A C 1
ATOM 670 O O . ALA A 1 91 ? 2.098 -16.580 4.031 1.00 88.62 91 ALA A O 1
ATOM 671 N N . SER A 1 92 ? 1.599 -18.153 5.564 1.00 83.62 92 SER A N 1
ATOM 672 C CA . SER A 1 92 ? 0.144 -18.059 5.391 1.00 83.62 92 SER A CA 1
ATOM 673 C C . SER A 1 92 ? -0.360 -16.651 5.713 1.00 83.62 92 SER A C 1
ATOM 675 O O . SER A 1 92 ? -0.160 -16.147 6.819 1.00 83.62 92 SER A O 1
ATOM 677 N N . VAL A 1 93 ? -1.045 -16.035 4.751 1.00 81.50 93 VAL A N 1
ATOM 678 C CA . VAL A 1 93 ? -1.651 -14.706 4.886 1.00 81.50 93 VAL A CA 1
ATOM 679 C C . VAL A 1 93 ? -3.116 -14.879 5.281 1.00 81.50 93 VAL A C 1
ATOM 681 O O . VAL A 1 93 ? -3.872 -15.552 4.583 1.00 81.50 93 VAL A O 1
ATOM 684 N N . ALA A 1 94 ? -3.514 -14.300 6.414 1.00 77.38 94 ALA A N 1
ATOM 685 C CA . ALA A 1 94 ? -4.910 -14.288 6.844 1.00 77.38 94 ALA A CA 1
ATOM 686 C C . ALA A 1 94 ? -5.765 -13.379 5.942 1.00 77.38 94 ALA A C 1
ATOM 688 O O . ALA A 1 94 ? -5.244 -12.484 5.274 1.00 77.38 94 ALA A O 1
ATOM 689 N N . ALA A 1 95 ? -7.086 -13.572 5.957 1.00 75.69 95 ALA A N 1
ATOM 690 C CA . ALA A 1 95 ? -8.006 -12.651 5.298 1.00 75.69 95 ALA A CA 1
ATOM 691 C C . ALA A 1 95 ? -7.836 -11.226 5.856 1.00 75.69 95 ALA A C 1
ATOM 693 O O . ALA A 1 95 ? -7.698 -11.029 7.065 1.00 75.69 95 ALA A O 1
ATOM 694 N N . TYR A 1 96 ? -7.862 -10.231 4.972 1.00 76.94 96 TYR A N 1
ATOM 695 C CA . TYR A 1 96 ? -7.723 -8.824 5.336 1.00 76.94 96 TYR A CA 1
ATOM 696 C C . TYR A 1 96 ? -8.746 -7.964 4.600 1.00 76.94 96 TYR A C 1
ATOM 698 O O . TYR A 1 96 ? -9.280 -8.335 3.555 1.00 76.94 96 TYR A O 1
ATOM 706 N N . LEU A 1 97 ? -8.992 -6.784 5.162 1.00 77.31 97 LEU A N 1
ATOM 707 C CA . LEU A 1 97 ? -9.752 -5.717 4.530 1.00 77.31 97 LEU A CA 1
ATOM 708 C C . LEU A 1 97 ? -8.799 -4.568 4.225 1.00 77.31 97 LEU A C 1
ATOM 710 O O . LEU A 1 97 ? -8.003 -4.176 5.078 1.00 77.31 97 LEU A O 1
ATOM 714 N N . GLN A 1 98 ? -8.887 -4.027 3.014 1.00 78.75 98 GLN A N 1
ATOM 715 C CA . GLN A 1 98 ? -8.104 -2.871 2.603 1.00 78.75 98 GLN A CA 1
ATOM 716 C C . GLN A 1 98 ? -9.010 -1.646 2.504 1.00 78.75 98 GLN A C 1
ATOM 718 O O . GLN A 1 98 ? -10.030 -1.666 1.817 1.00 78.75 98 GLN A O 1
ATOM 723 N N . GLY A 1 99 ? -8.636 -0.586 3.219 1.00 77.88 99 GLY A N 1
ATOM 724 C CA . GLY A 1 99 ? -9.340 0.691 3.170 1.00 77.88 99 GLY A CA 1
ATOM 725 C C . GLY A 1 99 ? -9.118 1.429 1.848 1.00 77.88 99 GLY A C 1
ATOM 726 O O . GLY A 1 99 ? -8.093 1.259 1.187 1.00 77.88 99 GLY A O 1
ATOM 727 N N . GLY A 1 100 ? -10.088 2.264 1.475 1.00 79.62 100 GLY A N 1
ATOM 728 C CA . GLY A 1 100 ? -9.980 3.184 0.343 1.00 79.62 100 GLY A CA 1
ATOM 729 C C . GLY A 1 100 ? -9.310 4.510 0.713 1.00 79.62 100 GLY A C 1
ATOM 730 O O . GLY A 1 100 ? -8.799 4.695 1.819 1.00 79.62 100 GLY A O 1
ATOM 731 N N . LYS A 1 101 ? -9.341 5.467 -0.221 1.00 77.88 101 LYS A N 1
ATOM 732 C CA . LYS A 1 101 ? -8.890 6.837 0.052 1.00 77.88 101 LYS A CA 1
ATOM 733 C C . LYS A 1 101 ? -9.798 7.505 1.089 1.00 77.88 101 LYS A C 1
ATOM 735 O O . LYS A 1 101 ? -11.017 7.464 0.963 1.00 77.88 101 LYS A O 1
ATOM 740 N N . ALA A 1 102 ? -9.183 8.149 2.079 1.00 79.75 102 ALA A N 1
ATOM 741 C CA . ALA A 1 102 ? -9.860 8.911 3.132 1.00 79.75 102 ALA A CA 1
ATOM 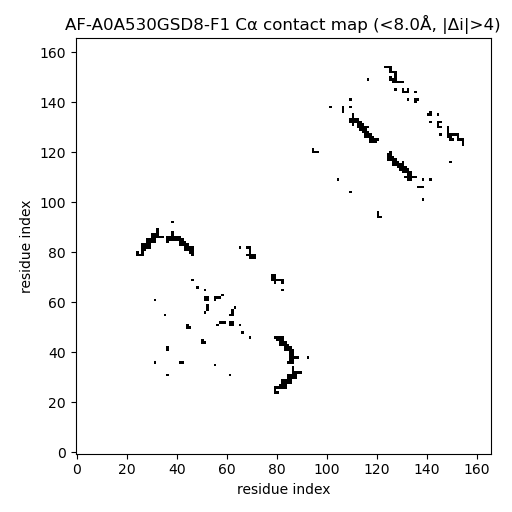742 C C . ALA A 1 102 ? -9.721 10.437 2.946 1.00 79.75 102 ALA A C 1
ATOM 744 O O . ALA A 1 102 ? -9.971 11.201 3.872 1.00 79.75 102 ALA A O 1
ATOM 745 N N . ASP A 1 103 ? -9.321 10.885 1.753 1.00 79.38 103 ASP A N 1
ATOM 746 C CA . ASP A 1 103 ? -9.042 12.294 1.432 1.00 79.38 103 ASP A CA 1
ATOM 747 C C . ASP A 1 103 ? -10.285 13.204 1.431 1.00 79.38 103 ASP A C 1
ATOM 749 O O . ASP A 1 103 ? -10.157 14.424 1.374 1.00 79.38 103 ASP A O 1
ATOM 753 N N . GLN A 1 104 ? -11.481 12.622 1.545 1.00 85.19 104 GLN A N 1
ATOM 754 C CA . GLN A 1 104 ? -12.751 13.345 1.649 1.00 85.19 104 GLN A CA 1
ATOM 755 C C . GLN A 1 104 ? -12.997 13.953 3.040 1.00 85.19 104 GLN A C 1
ATOM 757 O O . GLN A 1 104 ? -13.888 14.787 3.194 1.00 85.19 104 GLN A O 1
ATOM 762 N N . LEU A 1 105 ? -12.241 13.531 4.058 1.00 87.81 105 LEU A N 1
ATOM 763 C CA . LEU A 1 105 ? -12.345 14.040 5.424 1.00 87.81 105 LEU A CA 1
ATOM 764 C C . LEU A 1 105 ? -11.084 14.824 5.776 1.00 87.81 105 LEU A C 1
ATOM 766 O O . LEU A 1 105 ? -9.974 14.360 5.551 1.00 87.81 105 LEU A O 1
ATOM 770 N N . SER A 1 106 ? -11.240 15.994 6.386 1.00 93.06 106 SER A N 1
ATOM 771 C CA . SER A 1 106 ? -10.140 16.662 7.086 1.00 93.06 106 SER A CA 1
ATOM 772 C C . SER A 1 106 ? -9.818 15.945 8.401 1.00 93.06 106 SER A C 1
ATOM 774 O O . SER A 1 106 ? -10.663 15.247 8.964 1.00 93.06 106 SER A O 1
ATOM 776 N N . LEU A 1 107 ? -8.616 16.167 8.944 1.00 91.50 107 LEU A N 1
ATOM 777 C CA . LEU A 1 107 ? -8.231 15.602 10.242 1.00 91.50 107 LEU A CA 1
ATOM 778 C C . LEU A 1 107 ? -9.201 16.018 11.363 1.00 91.50 107 LEU A C 1
ATOM 780 O O . LEU A 1 107 ? -9.562 15.189 12.186 1.00 91.50 107 LEU A O 1
ATOM 784 N N . ALA A 1 108 ? -9.680 17.264 11.353 1.00 92.88 108 ALA A N 1
ATOM 785 C CA . ALA A 1 108 ? -10.650 17.748 12.335 1.00 92.88 108 ALA A CA 1
ATOM 786 C C . ALA A 1 108 ? -12.012 17.043 12.206 1.00 92.88 108 ALA A C 1
ATOM 788 O O . ALA A 1 108 ? -12.628 16.691 13.208 1.00 92.88 108 ALA A O 1
ATOM 789 N N . GLN A 1 109 ? -12.475 16.792 10.975 1.00 93.38 109 GLN A N 1
ATOM 790 C CA . GLN A 1 109 ? -13.697 16.015 10.749 1.00 93.38 109 GLN A CA 1
ATOM 791 C C . GLN A 1 109 ? -13.527 14.561 11.194 1.00 93.38 109 GLN A C 1
ATOM 793 O O . GLN A 1 109 ? -14.457 13.996 11.755 1.00 93.38 109 GLN A O 1
ATOM 798 N N . LEU A 1 110 ? -12.344 13.975 10.989 1.00 91.50 110 LEU A N 1
ATOM 799 C CA . LEU A 1 110 ? -12.016 12.630 11.458 1.00 91.50 110 LEU A CA 1
ATOM 800 C C . LEU A 1 110 ? -12.002 12.551 12.991 1.00 91.50 110 LEU A C 1
ATOM 802 O O . LEU A 1 110 ? -12.593 11.635 13.548 1.00 91.50 110 LEU A O 1
ATOM 806 N N . GLN A 1 111 ? -11.388 13.526 13.668 1.00 94.06 111 GLN A N 1
ATOM 807 C CA . GLN A 1 111 ? -11.345 13.620 15.134 1.00 94.06 111 GLN A CA 1
ATOM 808 C C . GLN A 1 111 ? -12.732 13.779 15.766 1.00 94.06 111 GLN A C 1
ATOM 810 O O . GLN A 1 111 ? -12.934 13.382 16.910 1.00 94.06 111 GLN A O 1
ATOM 815 N N . ALA A 1 112 ? -13.690 14.350 15.031 1.00 93.31 112 ALA A N 1
ATOM 816 C CA . ALA A 1 112 ? -15.069 14.490 15.483 1.00 93.31 112 ALA A CA 1
ATOM 817 C C . ALA A 1 112 ? -15.885 13.186 15.381 1.00 93.31 112 ALA A C 1
ATOM 819 O O . ALA A 1 112 ? -16.999 13.125 15.906 1.00 93.31 112 ALA A O 1
ATOM 820 N N . LEU A 1 113 ? -15.371 12.149 14.706 1.00 90.25 113 LEU A N 1
ATOM 821 C CA . LEU A 1 113 ? -16.063 10.869 14.592 1.00 90.25 113 LEU A CA 1
ATOM 822 C C . LEU A 1 113 ? -15.910 10.055 15.876 1.00 90.25 113 LEU A C 1
ATOM 824 O O . LEU A 1 113 ? -14.807 9.774 16.344 1.00 90.25 113 LEU A O 1
ATOM 828 N N . SER A 1 114 ? -17.053 9.625 16.397 1.00 90.62 114 SER A N 1
ATOM 829 C CA . SER A 1 114 ? -17.157 8.664 17.487 1.00 90.62 114 SER A CA 1
ATOM 830 C C . SER A 1 114 ? -18.365 7.758 17.274 1.00 90.62 114 SER A C 1
ATOM 832 O O . SER A 1 114 ? -19.274 8.084 16.505 1.00 90.62 114 SER A O 1
ATOM 834 N N . GLY A 1 115 ? -18.376 6.603 17.936 1.00 90.50 115 GLY A N 1
ATOM 835 C CA . GLY A 1 115 ? -19.516 5.690 17.906 1.00 90.50 115 GLY A CA 1
ATOM 836 C C . GLY A 1 115 ? -19.120 4.223 17.858 1.00 90.50 115 GLY A C 1
ATOM 837 O O . GLY A 1 115 ? -18.080 3.825 18.371 1.00 90.50 115 GLY A O 1
ATOM 838 N N . THR A 1 116 ? -19.977 3.407 17.249 1.00 90.88 116 THR A N 1
ATOM 839 C CA . THR A 1 116 ? -19.741 1.970 17.091 1.00 90.88 116 THR A CA 1
ATOM 840 C C . THR A 1 116 ? -19.370 1.651 15.650 1.00 90.88 116 THR A C 1
ATOM 842 O O . THR A 1 116 ? -19.921 2.225 14.712 1.00 90.88 116 THR A O 1
ATOM 845 N N . LEU A 1 117 ? -18.448 0.710 15.468 1.00 89.25 117 LEU A N 1
ATOM 846 C CA . LEU A 1 117 ? -18.120 0.142 14.164 1.00 89.25 117 LEU A CA 1
ATOM 847 C C . LEU A 1 117 ? -18.149 -1.373 14.284 1.00 89.25 117 LEU A C 1
ATOM 849 O O . LEU A 1 117 ? -17.451 -1.948 15.117 1.00 89.25 117 LEU A O 1
ATOM 853 N N . SER A 1 118 ? -18.940 -2.016 13.434 1.00 88.81 118 SER A N 1
ATOM 854 C CA . SER A 1 118 ? -18.993 -3.469 13.347 1.00 88.81 118 SER A CA 1
ATOM 855 C C . SER A 1 118 ? -18.593 -3.909 11.948 1.00 88.81 118 SER A C 1
ATOM 857 O O . SER A 1 118 ? -19.055 -3.345 10.955 1.00 88.81 118 SER A O 1
ATOM 859 N N . VAL A 1 119 ? -17.704 -4.894 11.873 1.00 85.69 119 VAL A N 1
ATOM 860 C CA . VAL A 1 119 ? -17.137 -5.396 10.623 1.00 85.69 119 VAL A CA 1
ATOM 861 C C . VAL A 1 119 ? -17.193 -6.916 10.648 1.00 85.69 119 VAL A C 1
ATOM 863 O O . VAL A 1 119 ? -16.741 -7.540 11.606 1.00 85.69 119 VAL A O 1
ATOM 866 N N . ASN A 1 120 ? -17.747 -7.524 9.601 1.00 84.25 120 ASN A N 1
ATOM 867 C CA . ASN A 1 120 ? -17.704 -8.972 9.433 1.00 84.25 120 ASN A CA 1
ATOM 868 C C . ASN A 1 120 ? -16.447 -9.348 8.639 1.00 84.25 120 ASN A C 1
ATOM 870 O O . ASN A 1 120 ? -16.247 -8.852 7.530 1.00 84.25 120 ASN A O 1
ATOM 874 N N . VAL A 1 121 ? -15.603 -10.201 9.215 1.00 79.50 121 VAL A N 1
ATOM 875 C CA . VAL A 1 121 ? -14.406 -10.742 8.568 1.00 79.50 121 VAL A CA 1
ATOM 876 C C . VAL A 1 121 ? -14.479 -12.257 8.666 1.00 79.50 121 VAL A C 1
ATOM 878 O O . VAL A 1 121 ? -14.468 -12.801 9.768 1.00 79.50 121 VAL A O 1
ATOM 881 N N . ASP A 1 122 ? -14.562 -12.927 7.517 1.00 77.00 122 ASP A N 1
ATOM 882 C CA . ASP A 1 122 ? -14.607 -14.393 7.431 1.00 77.00 122 ASP A CA 1
ATOM 883 C C . ASP A 1 122 ? -15.742 -15.022 8.271 1.00 77.00 122 ASP A C 1
ATOM 885 O O . ASP A 1 122 ? -15.564 -16.000 8.990 1.00 77.00 122 ASP A O 1
ATOM 889 N N . GLY A 1 123 ? -16.925 -14.395 8.260 1.00 79.62 123 GLY A N 1
ATOM 890 C CA . GLY A 1 123 ? -18.093 -14.848 9.022 1.00 79.62 123 GLY A CA 1
ATOM 891 C C . GLY A 1 123 ? -18.097 -14.421 10.492 1.00 79.62 123 GLY A C 1
ATOM 892 O O . GLY A 1 123 ? -19.143 -14.497 11.138 1.00 79.62 123 GLY A O 1
ATOM 893 N N . TYR A 1 124 ? -16.988 -13.893 11.012 1.00 81.06 124 TYR A N 1
ATOM 894 C CA . TYR A 1 124 ? -16.891 -13.415 12.384 1.00 81.06 124 TYR A CA 1
ATOM 895 C C . TYR A 1 124 ? -17.118 -11.907 12.487 1.00 81.06 124 TYR A C 1
ATOM 897 O O . TYR A 1 124 ? -16.472 -11.109 11.807 1.00 81.06 124 TYR A O 1
ATOM 905 N N . VAL A 1 125 ? -18.012 -11.499 13.388 1.00 85.31 125 VAL A N 1
ATOM 906 C CA . VAL A 1 125 ? -18.280 -10.084 13.663 1.00 85.31 125 VAL A CA 1
ATOM 907 C C . VAL A 1 125 ? -17.257 -9.547 14.661 1.00 85.31 125 VAL A C 1
ATOM 909 O O . VAL A 1 125 ? -17.150 -10.043 15.781 1.00 85.31 125 VAL A O 1
ATOM 912 N N . ARG A 1 126 ? -16.527 -8.507 14.258 1.00 86.75 126 ARG A N 1
ATOM 913 C CA . ARG A 1 126 ? -15.687 -7.685 15.133 1.00 86.75 126 ARG A CA 1
ATOM 914 C C . ARG A 1 126 ? -16.389 -6.368 15.399 1.00 86.75 126 ARG A C 1
ATOM 916 O O . ARG A 1 126 ? -16.764 -5.685 14.450 1.00 86.75 126 ARG A O 1
ATOM 923 N N . THR A 1 127 ? -16.543 -6.005 16.667 1.00 89.50 127 THR A N 1
ATOM 924 C CA . THR A 1 127 ? -17.239 -4.776 17.058 1.00 89.50 127 THR A CA 1
ATOM 925 C C . THR A 1 127 ? -16.345 -3.914 17.933 1.00 89.50 127 THR A C 1
ATOM 927 O O . THR A 1 127 ? -15.944 -4.323 19.018 1.00 89.50 127 THR A O 1
ATOM 930 N N . ALA A 1 128 ? -16.082 -2.699 17.465 1.00 89.56 128 ALA A N 1
ATOM 931 C CA . ALA A 1 128 ? -15.584 -1.604 18.274 1.00 89.56 128 ALA A CA 1
ATOM 932 C C . ALA A 1 128 ? -16.791 -0.882 18.890 1.00 89.56 128 ALA A C 1
ATOM 934 O O . ALA A 1 128 ? -17.594 -0.280 18.174 1.00 89.56 128 ALA A O 1
ATOM 935 N N . ASN A 1 129 ? -16.951 -0.986 20.212 1.00 86.00 129 ASN A N 1
ATOM 936 C CA . ASN A 1 129 ? -18.138 -0.487 20.920 1.00 86.00 129 ASN A CA 1
ATOM 937 C C . ASN A 1 129 ? -18.103 1.023 21.208 1.00 86.00 129 ASN A C 1
ATOM 939 O O . ASN A 1 129 ? -19.147 1.620 21.462 1.00 86.00 129 ASN A O 1
ATOM 943 N N . ALA A 1 130 ? -16.917 1.628 21.218 1.00 87.44 130 ALA A N 1
ATOM 944 C CA . ALA A 1 130 ? -16.735 3.030 21.569 1.00 87.44 130 ALA A CA 1
ATOM 945 C C . ALA A 1 130 ? -15.484 3.588 20.882 1.00 87.44 130 ALA A C 1
ATOM 947 O O . ALA A 1 130 ? -14.468 3.817 21.527 1.00 87.44 130 ALA A O 1
ATOM 948 N N . ILE A 1 131 ? -15.563 3.776 19.565 1.00 91.75 131 ILE A N 1
ATOM 949 C CA . ILE A 1 131 ? -14.528 4.483 18.812 1.00 91.75 131 ILE A CA 1
ATOM 950 C C . ILE A 1 131 ? -14.510 5.944 19.254 1.00 91.75 131 ILE A C 1
ATOM 952 O O . ILE A 1 131 ? -15.544 6.616 19.220 1.00 91.75 131 ILE A O 1
ATOM 956 N N . ASP A 1 132 ? -13.319 6.428 19.595 1.00 91.69 132 ASP A N 1
ATOM 957 C CA . ASP A 1 132 ? -13.011 7.837 19.827 1.00 91.69 132 ASP A CA 1
ATOM 958 C C . ASP A 1 132 ? -11.716 8.205 19.089 1.00 91.69 132 ASP A C 1
ATOM 960 O O . ASP A 1 132 ? -10.630 7.717 19.407 1.00 91.69 132 ASP A O 1
ATOM 964 N N . LEU A 1 133 ? -11.834 9.067 18.077 1.00 93.25 133 LEU A N 1
ATOM 965 C CA . LEU A 1 133 ? -10.705 9.512 17.255 1.00 93.25 133 LEU A CA 1
ATOM 966 C C . LEU A 1 133 ? -10.190 10.899 17.646 1.00 93.25 133 LEU A C 1
ATOM 968 O O . LEU A 1 133 ? -9.310 11.428 16.967 1.00 93.25 133 LEU A O 1
ATOM 972 N N . SER A 1 134 ? -10.693 11.492 18.731 1.00 93.81 134 SER A N 1
ATOM 973 C CA . SER A 1 134 ? -10.350 12.857 19.151 1.00 93.81 134 SER A CA 1
ATOM 974 C C . SER A 1 134 ? -8.847 13.069 19.375 1.00 93.81 134 SER A C 1
ATOM 976 O O . SER A 1 134 ? -8.327 14.159 19.140 1.00 93.81 134 SER A O 1
ATOM 978 N N . SER A 1 135 ? -8.126 12.013 19.764 1.00 92.19 135 SER A N 1
ATOM 979 C CA . SER A 1 135 ? -6.675 12.023 19.992 1.00 92.19 135 SER A CA 1
ATOM 980 C C . SER A 1 135 ? -5.828 11.738 18.742 1.00 92.19 135 SER A C 1
ATOM 982 O O . SER A 1 135 ? -4.597 11.796 18.803 1.00 92.19 135 SER A O 1
ATOM 984 N N . ALA A 1 136 ? -6.444 11.439 17.594 1.00 94.50 136 ALA A N 1
ATOM 985 C CA . ALA A 1 136 ? -5.713 11.102 16.380 1.00 94.50 136 ALA A CA 1
ATOM 986 C C . ALA A 1 136 ? -4.976 12.324 15.812 1.00 94.50 136 ALA A C 1
ATOM 988 O O . ALA A 1 136 ? -5.590 13.304 15.398 1.00 94.50 136 ALA A O 1
ATOM 989 N N . SER A 1 137 ? -3.648 12.254 15.725 1.00 94.69 137 SER A N 1
ATOM 990 C CA . SER A 1 137 ? -2.804 13.314 15.144 1.00 94.69 137 SER A CA 1
ATOM 991 C C . SER A 1 137 ? -2.599 13.185 13.628 1.00 94.69 137 SER A C 1
ATOM 993 O O . SER A 1 137 ? -2.021 14.063 12.993 1.00 94.69 137 SER A O 1
ATOM 995 N N . SER A 1 138 ? -3.044 12.077 13.037 1.00 92.19 138 SER A N 1
ATOM 996 C CA . SER A 1 138 ? -2.956 11.782 11.605 1.00 92.19 138 SER A CA 1
ATOM 997 C C . SER A 1 138 ? -3.960 10.691 11.225 1.00 92.19 138 SER A C 1
ATOM 999 O O . SER A 1 138 ? -4.459 9.974 12.093 1.00 92.19 138 SER A O 1
ATOM 1001 N N . PHE A 1 139 ? -4.208 10.500 9.926 1.00 89.94 139 PHE A N 1
ATOM 1002 C CA . PHE A 1 139 ? -5.025 9.381 9.433 1.00 89.94 139 PHE A CA 1
ATOM 1003 C C . PHE A 1 139 ? -4.459 8.018 9.848 1.00 89.94 139 PHE A C 1
ATOM 1005 O O . PHE A 1 139 ? -5.216 7.119 10.203 1.00 89.94 139 PHE A O 1
ATOM 1012 N N . SER A 1 140 ? -3.131 7.871 9.861 1.00 88.00 140 SER A N 1
ATOM 1013 C CA . SER A 1 140 ? -2.474 6.643 10.319 1.00 88.00 140 SER A CA 1
ATOM 1014 C C . SER A 1 140 ? -2.683 6.409 11.817 1.00 88.00 140 SER A C 1
ATOM 1016 O O . SER A 1 140 ? -2.919 5.277 12.228 1.00 88.00 140 SER A O 1
ATOM 1018 N N . ALA A 1 141 ? -2.645 7.472 12.630 1.00 91.50 141 ALA A N 1
ATOM 1019 C CA . ALA A 1 141 ? -2.945 7.376 14.058 1.00 91.50 141 ALA A CA 1
ATOM 1020 C C . ALA A 1 141 ? -4.415 6.991 14.298 1.00 91.50 141 ALA A C 1
ATOM 1022 O O . ALA A 1 141 ? -4.686 6.106 15.101 1.00 91.50 141 ALA A O 1
ATOM 1023 N N . ALA A 1 142 ? -5.353 7.583 13.551 1.00 91.81 142 ALA A N 1
ATOM 1024 C CA . ALA A 1 142 ? -6.764 7.201 13.609 1.00 91.81 142 ALA A CA 1
ATOM 1025 C C . ALA A 1 142 ? -6.977 5.727 13.229 1.00 91.81 142 ALA A C 1
ATOM 1027 O O . ALA A 1 142 ? -7.672 5.005 13.934 1.00 91.81 142 ALA A O 1
ATOM 1028 N N . ALA A 1 143 ? -6.339 5.253 12.154 1.00 89.69 143 ALA A N 1
ATOM 1029 C CA . ALA A 1 143 ? -6.419 3.852 11.747 1.00 89.69 143 ALA A CA 1
ATOM 1030 C C . ALA A 1 143 ? -5.894 2.898 12.835 1.00 89.69 143 ALA A C 1
ATOM 1032 O O . ALA A 1 143 ? -6.498 1.853 13.066 1.00 89.69 143 ALA A O 1
ATOM 1033 N N . ALA A 1 144 ? -4.817 3.271 13.535 1.00 90.25 144 ALA A N 1
ATOM 1034 C CA . ALA A 1 144 ? -4.280 2.490 14.648 1.00 90.25 144 ALA A CA 1
ATOM 1035 C C . ALA A 1 144 ? -5.245 2.424 15.848 1.00 90.25 144 ALA A C 1
ATOM 1037 O O . ALA A 1 144 ? -5.389 1.361 16.455 1.00 90.25 144 ALA A O 1
ATOM 1038 N N . LEU A 1 145 ? -5.943 3.523 16.163 1.00 92.12 145 LEU A N 1
ATOM 1039 C CA . LEU A 1 145 ? -6.988 3.540 17.196 1.00 92.12 145 LEU A CA 1
ATOM 1040 C C . LEU A 1 145 ? -8.146 2.607 16.818 1.00 92.12 145 LEU A C 1
ATOM 1042 O O . LEU A 1 145 ? -8.467 1.694 17.573 1.00 92.12 145 LEU A O 1
ATOM 1046 N N . ILE A 1 146 ? -8.680 2.741 15.598 1.00 90.75 146 ILE A N 1
ATOM 1047 C CA . ILE A 1 146 ? -9.756 1.875 15.081 1.00 90.75 146 ILE A CA 1
ATOM 1048 C C . ILE A 1 146 ? -9.337 0.400 15.113 1.00 90.75 146 ILE A C 1
ATOM 1050 O O . ILE A 1 146 ? -10.113 -0.468 15.515 1.00 90.75 146 ILE A O 1
ATOM 1054 N N . GLN A 1 147 ? -8.105 0.101 14.693 1.00 89.19 147 GLN A N 1
ATOM 1055 C CA . GLN A 1 147 ? -7.566 -1.254 14.719 1.00 89.19 147 GLN A CA 1
ATOM 1056 C C . GLN A 1 147 ? -7.480 -1.797 16.147 1.00 89.19 147 GLN A C 1
ATOM 1058 O O . GLN A 1 147 ? -7.783 -2.969 16.368 1.00 89.19 147 GLN A O 1
ATOM 1063 N N . THR A 1 148 ? -7.070 -0.972 17.107 1.00 90.00 148 THR A N 1
ATOM 1064 C CA . THR A 1 148 ? -6.996 -1.360 18.519 1.00 90.00 148 THR A CA 1
ATOM 1065 C C . THR A 1 148 ? -8.387 -1.688 19.053 1.00 90.00 148 THR A C 1
ATOM 1067 O O . THR A 1 148 ? -8.589 -2.775 19.597 1.00 90.00 148 THR A O 1
ATOM 1070 N N . ASP A 1 149 ? -9.371 -0.827 18.799 1.00 90.00 149 ASP A N 1
ATOM 1071 C CA . ASP A 1 149 ? -10.740 -1.025 19.277 1.00 90.00 149 ASP A CA 1
ATOM 1072 C C . ASP A 1 149 ? -11.396 -2.266 18.658 1.00 90.00 149 ASP A C 1
ATOM 1074 O O . ASP A 1 149 ? -12.004 -3.063 19.374 1.00 90.00 149 ASP A O 1
ATOM 1078 N N . LEU A 1 150 ? -11.214 -2.504 17.353 1.00 88.00 150 LEU A N 1
ATOM 1079 C CA . LEU A 1 150 ? -11.716 -3.706 16.668 1.00 88.00 150 LEU A CA 1
ATOM 1080 C C . LEU A 1 150 ? -11.048 -5.008 17.142 1.00 88.00 150 LEU A C 1
ATOM 1082 O O . LEU A 1 150 ? -11.603 -6.094 16.953 1.00 88.00 150 LEU A O 1
ATOM 1086 N N . ASN A 1 151 ? -9.853 -4.923 17.731 1.00 86.25 151 ASN A N 1
ATOM 1087 C CA . ASN A 1 151 ? -9.131 -6.070 18.280 1.00 86.25 151 ASN A CA 1
ATOM 1088 C C . ASN A 1 151 ? -9.301 -6.234 19.797 1.00 86.25 151 ASN A C 1
ATOM 1090 O O . ASN A 1 151 ? -8.846 -7.241 20.335 1.00 86.25 151 ASN A O 1
ATOM 1094 N N . SER A 1 152 ? -9.979 -5.302 20.474 1.00 84.94 152 SER A N 1
ATOM 1095 C CA . SER A 1 152 ? -10.210 -5.355 21.925 1.00 84.94 152 SER A CA 1
ATOM 1096 C C . SER A 1 152 ? -11.063 -6.556 22.362 1.00 84.94 152 SER A C 1
ATOM 1098 O O . SER A 1 152 ? -10.865 -7.094 23.450 1.00 84.94 152 SER A O 1
ATOM 1100 N N . ALA A 1 153 ? -11.970 -7.017 21.496 1.00 74.50 153 ALA A N 1
ATOM 1101 C CA . ALA A 1 153 ? -12.818 -8.183 21.715 1.00 74.50 153 ALA A CA 1
ATOM 1102 C C . ALA A 1 153 ? -12.775 -9.104 20.483 1.00 74.50 153 ALA A C 1
ATOM 1104 O O . ALA A 1 153 ? -13.612 -8.977 19.583 1.00 74.50 153 ALA A O 1
ATOM 1105 N N . PRO A 1 154 ? -11.792 -10.019 20.390 1.00 73.06 154 PRO A N 1
ATOM 1106 C CA . PRO A 1 154 ? -11.749 -10.964 19.290 1.00 73.06 154 PRO A CA 1
ATOM 1107 C C . PRO A 1 154 ? -12.974 -11.893 19.353 1.00 73.06 154 PRO A C 1
ATOM 1109 O O . PRO A 1 154 ? -13.369 -12.331 20.437 1.00 73.06 154 PRO A O 1
ATOM 1112 N N . PRO A 1 155 ? -13.578 -12.219 18.203 1.00 68.75 155 PRO A N 1
ATOM 1113 C CA . PRO A 1 155 ? -14.697 -13.143 18.147 1.00 68.75 155 PRO A CA 1
ATOM 1114 C C . PRO A 1 155 ? -14.247 -14.526 18.638 1.00 68.75 155 PRO A C 1
ATOM 1116 O O . PRO A 1 155 ? -13.239 -15.059 18.173 1.00 68.75 155 PRO A O 1
ATOM 1119 N N . GLN A 1 156 ? -14.976 -15.106 19.596 1.00 67.88 156 GLN A N 1
ATOM 1120 C CA . GLN A 1 156 ? -14.733 -16.480 20.040 1.00 67.88 156 GLN A CA 1
ATOM 1121 C C . GLN A 1 156 ? -15.332 -17.456 19.029 1.00 67.88 156 GLN A C 1
ATOM 1123 O O . GLN A 1 156 ? -16.533 -17.422 18.759 1.00 67.88 156 GLN A O 1
ATOM 1128 N N . ALA A 1 157 ? -14.499 -18.347 18.491 1.00 66.19 157 ALA A N 1
ATOM 1129 C CA . ALA A 1 157 ? -14.986 -19.485 17.726 1.00 66.19 157 ALA A CA 1
ATOM 1130 C C . ALA A 1 157 ? -15.815 -20.396 18.642 1.00 66.19 157 ALA A C 1
ATOM 1132 O O . ALA A 1 157 ? -15.392 -20.723 19.752 1.00 66.19 157 ALA A O 1
ATOM 1133 N N . ALA A 1 158 ? -16.993 -20.815 18.180 1.00 66.75 158 ALA A N 1
ATOM 1134 C CA . ALA A 1 158 ? -17.786 -21.803 18.896 1.00 66.75 158 ALA A CA 1
ATOM 1135 C C . ALA A 1 158 ? -17.025 -23.140 18.904 1.00 66.75 158 ALA A C 1
ATOM 1137 O O . ALA A 1 158 ? -16.772 -23.716 17.847 1.00 66.75 158 ALA A O 1
ATOM 1138 N N . ALA A 1 159 ? -16.649 -23.631 20.086 1.00 72.81 159 ALA A N 1
ATOM 1139 C CA . ALA A 1 159 ? -16.042 -24.947 20.251 1.00 72.81 159 ALA A CA 1
ATOM 1140 C C . ALA A 1 159 ? -17.094 -25.941 20.763 1.00 72.81 159 ALA A C 1
ATOM 1142 O O . ALA A 1 159 ? -17.777 -25.674 21.751 1.00 72.81 159 ALA A O 1
ATOM 1143 N N . VAL A 1 160 ? -17.210 -27.097 20.105 1.00 68.81 160 VAL A N 1
ATOM 1144 C CA . VAL A 1 160 ? -18.015 -28.229 20.583 1.00 68.81 160 VAL A CA 1
ATOM 1145 C C . VAL A 1 160 ? -17.067 -29.363 20.945 1.00 68.81 160 VAL A C 1
ATOM 1147 O O . VAL A 1 160 ? -16.389 -29.908 20.077 1.00 68.81 160 VAL A O 1
ATOM 1150 N N . THR A 1 161 ? -17.039 -29.739 22.222 1.00 74.50 161 THR A N 1
ATOM 1151 C CA . THR A 1 161 ? -16.366 -30.958 22.682 1.00 74.50 161 THR A CA 1
ATOM 1152 C C . THR A 1 161 ? -17.410 -32.061 22.797 1.00 74.50 161 THR A C 1
ATOM 1154 O O . THR A 1 161 ? -18.255 -32.024 23.687 1.00 74.50 161 THR A O 1
ATOM 1157 N N . GLY A 1 162 ? -17.372 -33.032 21.884 1.00 72.44 162 GLY A N 1
ATOM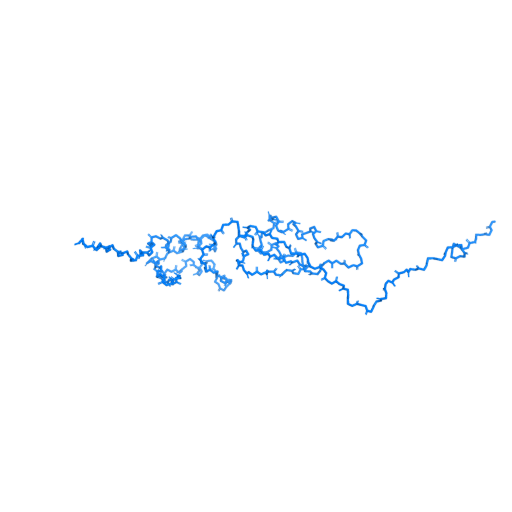 1158 C CA . GLY A 1 162 ? -18.180 -34.249 21.956 1.00 72.44 162 GLY A CA 1
ATOM 1159 C C . GLY A 1 162 ? -17.303 -35.447 22.307 1.00 72.44 162 GLY A C 1
ATOM 1160 O O . GLY A 1 162 ? -16.288 -35.671 21.653 1.00 72.44 162 GLY A O 1
ATOM 1161 N N . ALA A 1 163 ? -17.690 -36.218 23.321 1.00 77.25 163 ALA A N 1
ATOM 1162 C CA . ALA A 1 163 ? -17.123 -37.536 23.586 1.00 77.25 163 ALA A CA 1
ATOM 1163 C C . ALA A 1 163 ? -18.171 -38.594 23.231 1.00 77.25 163 ALA A C 1
ATOM 1165 O O . ALA A 1 163 ? -19.328 -38.480 23.634 1.00 77.25 163 ALA A O 1
ATOM 1166 N N . ILE A 1 164 ? -17.768 -39.618 22.482 1.00 67.06 164 ILE A N 1
ATOM 1167 C CA . ILE A 1 164 ? -18.578 -40.823 22.318 1.00 67.06 164 ILE A CA 1
ATOM 1168 C C . ILE A 1 164 ? -18.246 -41.695 23.530 1.00 67.06 164 ILE A C 1
ATOM 1170 O O . ILE A 1 164 ? -17.086 -42.061 23.721 1.00 67.06 164 ILE A O 1
ATOM 1174 N N . ALA A 1 165 ? -19.230 -41.936 24.398 1.00 67.00 165 ALA A N 1
ATOM 1175 C CA . ALA A 1 165 ? -19.075 -42.891 25.493 1.00 67.00 165 ALA A CA 1
ATOM 1176 C C . ALA A 1 165 ? -18.841 -44.305 24.914 1.00 67.00 165 ALA A C 1
ATOM 1178 O O . ALA A 1 165 ? -19.367 -44.580 23.832 1.00 67.00 165 ALA A O 1
ATOM 1179 N N . PRO A 1 166 ? -18.037 -45.156 25.582 1.00 65.19 166 PRO A N 1
ATOM 1180 C CA . PRO A 1 166 ? -17.712 -46.497 25.096 1.00 65.19 166 PRO A CA 1
ATOM 1181 C C . PRO A 1 166 ? -18.940 -47.399 24.942 1.00 65.19 166 PRO A C 1
ATOM 1183 O O . PRO A 1 166 ? -19.917 -47.218 25.706 1.00 65.19 166 PRO A O 1
#

Radius of gyration: 27.71 Å; Cα contacts (8 Å, |Δi|>4): 185; chains: 1; bounding box: 66×65×75 Å

Nearest PDB structures (foldseek):
  9b42-assembly1_S  TM=6.752E-01  e=9.343E-07  Pseudomonas virus Pa193
  8env-assembly1_B  TM=5.987E-01  e=3.436E-06  Pseudomonas phage vB_PaeM_E217

pLDDT: mean 83.75, std 12.57, range [48.44, 97.81]